Protein AF-A0AAU8FEP0-F1 (afdb_monomer)

Organism: NCBI:txid3088362

Structure (mmCIF, N/CA/C/O backbone):
data_AF-A0AAU8FEP0-F1
#
_entry.id   AF-A0AAU8FEP0-F1
#
loop_
_atom_site.group_PDB
_atom_site.id
_atom_site.type_symbol
_atom_site.label_atom_id
_atom_site.label_alt_id
_atom_site.label_comp_id
_atom_site.label_asym_id
_atom_site.label_entity_id
_atom_site.label_seq_id
_atom_site.pdbx_PDB_ins_code
_atom_site.Cartn_x
_atom_site.Cartn_y
_atom_site.Cartn_z
_atom_site.occupancy
_atom_site.B_iso_or_equiv
_atom_site.auth_seq_id
_atom_site.auth_comp_id
_atom_site.auth_asym_id
_atom_site.auth_atom_id
_atom_site.pdbx_PDB_model_num
ATOM 1 N N . MET A 1 1 ? -21.845 24.511 25.315 1.00 55.81 1 MET A N 1
ATOM 2 C CA . MET A 1 1 ? -21.231 23.892 24.122 1.00 55.81 1 MET A CA 1
ATOM 3 C C . MET A 1 1 ? -22.272 22.978 23.509 1.00 55.81 1 MET A C 1
ATOM 5 O O . MET A 1 1 ? -22.966 22.322 24.275 1.00 55.81 1 MET A O 1
ATOM 9 N N . SER A 1 2 ? -22.481 23.030 22.193 1.00 65.62 2 SER A N 1
ATOM 10 C CA . SER A 1 2 ? -23.459 22.160 21.526 1.00 65.62 2 SER A CA 1
ATOM 11 C C . SER A 1 2 ? -22.877 20.756 21.356 1.00 65.62 2 SER A C 1
ATOM 13 O O . SER A 1 2 ? -21.664 20.604 21.255 1.00 65.62 2 SER A O 1
ATOM 15 N N . GLU A 1 3 ? -23.730 19.741 21.285 1.00 57.91 3 GLU A N 1
ATOM 16 C CA . GLU A 1 3 ? -23.319 18.353 21.025 1.00 57.91 3 GLU A CA 1
ATOM 17 C C . GLU A 1 3 ? -22.468 18.245 19.749 1.00 57.91 3 GLU A C 1
ATOM 19 O O . GLU A 1 3 ? -21.398 17.651 19.772 1.00 57.91 3 GLU A O 1
ATOM 24 N N . ALA A 1 4 ? -22.861 18.945 18.679 1.00 60.19 4 ALA A N 1
ATOM 25 C CA . ALA A 1 4 ? -22.107 19.006 17.425 1.00 60.19 4 ALA A CA 1
ATOM 26 C C . ALA A 1 4 ? -20.676 19.556 17.597 1.00 60.19 4 ALA A C 1
ATOM 28 O O . ALA A 1 4 ? -19.735 18.995 17.051 1.00 60.19 4 ALA A O 1
ATOM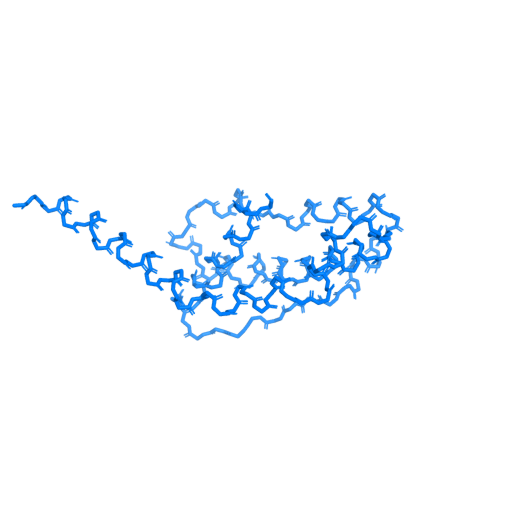 29 N N . THR A 1 5 ? -20.485 20.599 18.419 1.00 64.25 5 THR A N 1
ATOM 30 C CA . THR A 1 5 ? -19.131 21.137 18.678 1.00 64.25 5 THR A CA 1
ATOM 31 C C . THR A 1 5 ? -18.274 20.208 19.542 1.00 64.25 5 THR A C 1
ATOM 33 O O . THR A 1 5 ? -17.048 20.246 19.445 1.00 64.25 5 THR A O 1
ATOM 36 N N . ALA A 1 6 ? -18.888 19.360 20.373 1.00 63.97 6 ALA A N 1
ATOM 37 C CA . ALA A 1 6 ? -18.174 18.338 21.135 1.00 63.97 6 ALA A CA 1
ATOM 38 C C . ALA A 1 6 ? -17.754 17.147 20.250 1.00 63.97 6 ALA A C 1
ATOM 40 O O . ALA A 1 6 ? -16.601 16.731 20.330 1.00 63.97 6 ALA A O 1
ATOM 41 N N . PHE A 1 7 ? -18.636 16.670 19.360 1.00 62.84 7 PHE A N 1
ATOM 42 C CA . PHE A 1 7 ? -18.334 15.600 18.397 1.00 62.84 7 PHE A CA 1
ATOM 43 C C . PHE A 1 7 ? -17.185 15.964 17.445 1.00 62.84 7 PHE A C 1
ATOM 45 O O . PHE A 1 7 ? -16.266 15.163 17.281 1.00 62.84 7 PHE A O 1
ATOM 52 N N . ASP A 1 8 ? -17.180 17.186 16.897 1.00 71.81 8 ASP A N 1
ATOM 53 C CA . ASP A 1 8 ? -16.084 17.665 16.038 1.00 71.81 8 ASP A CA 1
ATOM 54 C C . ASP A 1 8 ? -14.741 17.664 16.792 1.00 71.81 8 ASP A C 1
ATOM 56 O O . ASP A 1 8 ? -13.708 17.249 16.268 1.00 71.81 8 ASP A O 1
ATOM 60 N N . THR A 1 9 ? -14.764 18.039 18.076 1.00 83.38 9 THR A N 1
ATOM 61 C CA . THR A 1 9 ? -13.559 18.064 18.916 1.00 83.38 9 THR A CA 1
ATOM 62 C C . THR A 1 9 ? -13.035 16.652 19.207 1.00 83.38 9 THR A C 1
ATOM 64 O O . THR A 1 9 ? -11.825 16.425 19.187 1.00 83.38 9 THR A O 1
ATOM 67 N N . GLU A 1 10 ? -13.914 15.684 19.477 1.00 87.25 10 GLU A N 1
ATOM 68 C CA . GLU A 1 10 ? -13.519 14.292 19.733 1.00 87.25 10 GLU A CA 1
ATOM 69 C C . GLU A 1 10 ? -12.967 13.606 18.480 1.00 87.25 10 GLU A C 1
ATOM 71 O O . GLU A 1 10 ? -11.943 12.920 18.553 1.00 87.25 10 GLU A O 1
ATOM 76 N N . GLN A 1 11 ? -13.594 13.834 17.325 1.00 87.50 11 GLN A N 1
ATOM 77 C CA . GLN A 1 11 ? -13.132 13.319 16.039 1.00 87.50 11 GLN A CA 1
ATOM 78 C C . GLN A 1 11 ? -11.746 13.873 15.676 1.00 87.50 11 GLN A C 1
ATOM 80 O O . GLN A 1 11 ? -10.847 13.113 15.298 1.00 87.50 11 GLN A O 1
ATOM 85 N N . ASP A 1 12 ? -11.527 15.174 15.863 1.00 90.00 12 ASP A N 1
ATOM 86 C CA . ASP A 1 12 ? -10.226 15.806 15.633 1.00 90.00 12 ASP A CA 1
ATOM 87 C C . ASP A 1 12 ? -9.141 15.251 16.561 1.00 90.00 12 ASP A C 1
ATOM 89 O O . ASP A 1 12 ? -8.013 14.974 16.130 1.00 90.00 12 ASP A O 1
ATOM 93 N N . LEU A 1 13 ? -9.472 15.047 17.840 1.00 94.38 13 LEU A N 1
ATOM 94 C CA . LEU A 1 13 ? -8.568 14.432 18.810 1.00 94.38 13 LEU A CA 1
ATOM 95 C C . LEU A 1 13 ? -8.231 12.988 18.428 1.00 94.38 13 LEU A C 1
ATOM 97 O O . LEU A 1 13 ? -7.066 12.592 18.530 1.00 94.38 13 LEU A O 1
ATOM 101 N N . PHE A 1 14 ? -9.208 12.221 17.944 1.00 93.56 14 PHE A N 1
ATOM 102 C CA . PHE A 1 14 ? -9.001 10.857 17.469 1.00 93.56 14 PHE A CA 1
ATOM 103 C C . PHE A 1 14 ? -8.033 10.811 16.279 1.00 93.56 14 PHE A C 1
ATOM 105 O O . PHE A 1 14 ? -7.018 10.115 16.342 1.00 93.56 14 PHE A O 1
ATOM 112 N N . PHE A 1 15 ? -8.262 11.612 15.233 1.00 91.12 15 PHE A N 1
ATOM 113 C CA . PHE A 1 15 ? -7.360 11.655 14.076 1.00 91.12 15 PHE A CA 1
ATOM 114 C C . PHE A 1 15 ? -5.981 12.225 14.405 1.00 91.12 15 PHE A C 1
ATOM 116 O O . PHE A 1 15 ? -4.977 11.822 13.811 1.00 91.12 15 PHE A O 1
ATOM 123 N N . LYS A 1 16 ? -5.895 13.175 15.341 1.00 92.00 16 LYS A N 1
ATOM 124 C CA . LYS A 1 16 ? -4.607 13.662 15.844 1.00 92.00 16 LYS A CA 1
ATOM 125 C C . LYS A 1 16 ? -3.838 12.541 16.537 1.00 92.00 16 LYS A C 1
ATOM 127 O O . LYS A 1 16 ? -2.641 12.401 16.296 1.00 92.00 16 LYS A O 1
ATOM 132 N N . ARG A 1 17 ? -4.522 11.734 17.351 1.00 95.00 17 ARG A N 1
ATOM 133 C CA . ARG A 1 17 ? -3.913 10.586 18.019 1.00 95.00 17 ARG A CA 1
ATOM 134 C C . ARG A 1 17 ? -3.466 9.530 17.016 1.00 95.00 17 ARG A C 1
ATOM 136 O O . ARG A 1 17 ? -2.318 9.126 17.095 1.00 95.00 17 ARG A O 1
ATOM 143 N N . LEU A 1 18 ? -4.297 9.156 16.039 1.00 93.38 18 LEU A N 1
ATOM 144 C CA . LEU A 1 18 ? -3.892 8.213 14.987 1.00 93.38 18 LEU A CA 1
ATOM 145 C C . LEU A 1 18 ? -2.598 8.654 14.293 1.00 93.38 18 LEU A C 1
ATOM 147 O O . LEU A 1 18 ? -1.640 7.890 14.268 1.00 93.38 18 LEU A O 1
ATOM 151 N N . ARG A 1 19 ? -2.528 9.911 13.831 1.00 91.38 19 ARG A N 1
ATOM 152 C CA . ARG A 1 19 ? -1.314 10.465 13.204 1.00 91.38 19 ARG A CA 1
ATOM 153 C C . ARG A 1 19 ? -0.096 10.413 14.121 1.00 91.38 19 ARG A C 1
ATOM 155 O O . ARG A 1 19 ? 1.005 10.136 13.660 1.00 91.38 19 ARG A O 1
ATOM 162 N N . GLN A 1 20 ? -0.279 10.717 15.404 1.00 93.75 20 GLN A N 1
ATOM 163 C CA . GLN A 1 20 ? 0.808 10.699 16.378 1.00 93.75 20 GLN A CA 1
ATOM 164 C C . GLN A 1 20 ? 1.326 9.275 16.619 1.00 93.75 20 GLN A C 1
ATOM 166 O O . GLN A 1 20 ? 2.535 9.068 16.642 1.00 93.75 20 GLN A O 1
ATOM 171 N N . GLU A 1 21 ? 0.426 8.306 16.772 1.00 94.88 21 GLU A N 1
ATOM 172 C CA . GLU A 1 21 ? 0.771 6.907 17.052 1.00 94.88 21 GLU A CA 1
ATOM 173 C C . GLU A 1 21 ? 1.375 6.205 15.818 1.00 94.88 21 GLU A C 1
ATOM 175 O O . GLU A 1 21 ? 2.175 5.284 15.965 1.00 94.88 21 GLU A O 1
ATOM 180 N N . THR A 1 22 ? 1.062 6.651 14.592 1.00 92.81 22 THR A N 1
ATOM 181 C CA . THR A 1 22 ? 1.657 6.104 13.356 1.00 92.81 22 THR A CA 1
ATOM 182 C C . THR A 1 22 ? 2.900 6.856 12.866 1.00 92.81 22 THR A C 1
ATOM 184 O O . THR A 1 22 ? 3.559 6.389 11.934 1.00 92.81 22 THR A O 1
ATOM 187 N N . ALA A 1 23 ? 3.267 7.987 13.482 1.00 91.56 23 ALA A N 1
ATOM 188 C CA . ALA A 1 23 ? 4.327 8.878 12.997 1.00 91.56 23 ALA A CA 1
ATOM 189 C C . ALA A 1 23 ? 5.696 8.190 12.847 1.00 91.56 23 ALA A C 1
ATOM 191 O O . ALA A 1 23 ? 6.374 8.370 11.834 1.00 91.56 23 ALA A O 1
ATOM 192 N N . GLU A 1 24 ? 6.099 7.370 13.823 1.00 9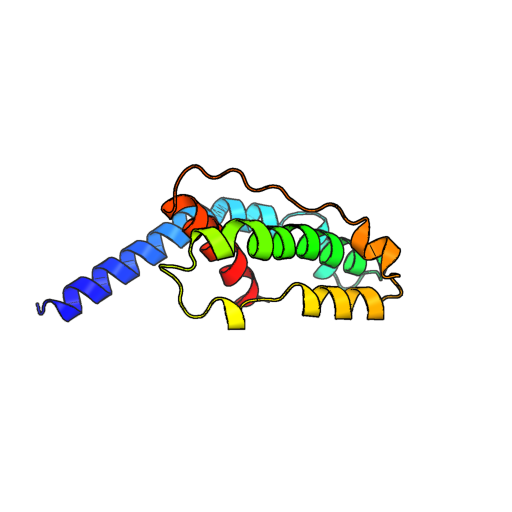3.50 24 GLU A N 1
ATOM 193 C CA . GLU A 1 24 ? 7.379 6.651 13.763 1.00 93.50 24 GLU A CA 1
ATOM 194 C C . GLU A 1 24 ? 7.406 5.654 12.591 1.00 93.50 24 GLU A C 1
ATOM 196 O O . GLU A 1 24 ? 8.405 5.539 11.877 1.00 93.50 24 GLU A O 1
ATOM 201 N N . SER A 1 25 ? 6.293 4.957 12.355 1.00 91.31 25 SER A N 1
ATOM 202 C CA . SER A 1 25 ? 6.152 4.009 11.248 1.00 91.31 25 SER A CA 1
ATOM 203 C C . SER A 1 25 ? 6.184 4.714 9.891 1.00 91.31 25 SER A C 1
ATOM 205 O O . SER A 1 25 ? 6.868 4.235 8.985 1.00 91.31 25 SER A O 1
ATOM 207 N N . HIS A 1 26 ? 5.539 5.879 9.759 1.00 89.06 26 HIS A N 1
ATOM 208 C CA . HIS A 1 26 ? 5.644 6.711 8.553 1.00 89.06 26 HIS A CA 1
ATOM 209 C C . HIS A 1 26 ? 7.086 7.151 8.295 1.00 89.06 26 HIS A C 1
ATOM 211 O O . HIS A 1 26 ? 7.601 6.952 7.197 1.00 89.06 26 HIS A O 1
ATOM 217 N N . GLN A 1 27 ? 7.786 7.639 9.321 1.00 89.31 27 GLN A N 1
ATOM 218 C CA . GLN A 1 27 ? 9.181 8.048 9.178 1.00 89.31 27 GLN A CA 1
ATOM 219 C C . GLN A 1 27 ? 10.084 6.877 8.754 1.00 89.31 27 GLN A C 1
ATOM 221 O O . GLN A 1 27 ? 11.000 7.057 7.948 1.00 89.31 27 GLN A O 1
ATOM 226 N N . LYS A 1 28 ? 9.845 5.663 9.266 1.00 91.75 28 LYS A N 1
ATOM 227 C CA . LYS A 1 28 ? 10.569 4.456 8.831 1.00 91.75 28 LYS A CA 1
ATOM 228 C C . LYS A 1 28 ? 10.269 4.104 7.374 1.00 91.75 28 LYS A C 1
ATOM 230 O O . LYS A 1 28 ? 11.196 3.752 6.645 1.00 91.75 28 LYS A O 1
ATOM 235 N N . LEU A 1 29 ? 9.009 4.214 6.951 1.00 89.44 29 LEU A N 1
ATOM 236 C CA . LEU A 1 29 ? 8.585 3.957 5.575 1.00 89.44 29 LEU A CA 1
ATOM 237 C C . LEU A 1 29 ? 9.244 4.932 4.591 1.00 89.44 29 LEU A C 1
ATOM 239 O O . LEU A 1 29 ? 9.829 4.491 3.601 1.00 89.44 29 LEU A O 1
ATOM 243 N N . GLU A 1 30 ? 9.223 6.230 4.890 1.00 86.94 30 GLU A N 1
ATOM 244 C CA . GLU A 1 30 ? 9.889 7.273 4.095 1.00 86.94 30 GLU A CA 1
ATOM 245 C C . GLU A 1 30 ? 11.401 7.051 4.021 1.00 86.94 30 GLU A C 1
ATOM 247 O O . GLU A 1 30 ? 12.037 7.291 2.994 1.00 86.94 30 GLU A O 1
ATOM 252 N N . ASN A 1 31 ? 11.994 6.548 5.107 1.00 90.00 31 ASN A N 1
ATOM 253 C CA . ASN A 1 31 ? 13.425 6.308 5.159 1.00 90.00 31 ASN A CA 1
ATOM 254 C C . ASN A 1 31 ? 13.880 5.003 4.498 1.00 90.00 31 ASN A C 1
ATOM 256 O O . ASN A 1 31 ? 15.094 4.772 4.404 1.00 90.00 31 ASN A O 1
ATOM 260 N N . ASN A 1 32 ? 12.947 4.155 4.061 1.00 92.19 32 ASN A N 1
ATOM 261 C CA . ASN A 1 32 ? 13.288 2.880 3.453 1.00 92.19 32 ASN A CA 1
ATOM 262 C C . ASN A 1 32 ? 13.997 3.086 2.098 1.00 92.19 32 ASN A C 1
ATOM 264 O O . ASN A 1 32 ? 13.909 4.139 1.462 1.00 92.19 32 ASN A O 1
ATOM 268 N N . ARG A 1 33 ? 14.715 2.053 1.646 1.00 92.56 33 ARG A N 1
ATOM 269 C CA . ARG A 1 33 ? 15.513 2.110 0.414 1.00 92.56 33 ARG A CA 1
ATOM 270 C C . ARG A 1 33 ? 14.679 2.427 -0.833 1.00 92.56 33 ARG A C 1
ATOM 272 O O . ARG A 1 33 ? 15.140 3.209 -1.655 1.00 92.56 33 ARG A O 1
ATOM 279 N N . LEU A 1 34 ? 13.503 1.816 -0.981 1.00 91.94 34 LEU A N 1
ATOM 280 C CA . LEU A 1 34 ? 12.629 1.996 -2.146 1.00 91.94 34 LEU A CA 1
ATOM 281 C C . LEU A 1 34 ? 12.055 3.419 -2.189 1.00 91.94 34 LEU A C 1
ATOM 283 O O . LEU A 1 34 ? 12.177 4.084 -3.211 1.00 91.94 34 LEU A O 1
ATOM 287 N N . SER A 1 35 ? 11.523 3.908 -1.065 1.00 90.50 35 SER A N 1
ATOM 288 C CA . SER A 1 35 ? 10.991 5.266 -0.912 1.00 90.50 35 SER A CA 1
ATOM 289 C C . SER A 1 35 ? 12.060 6.319 -1.186 1.00 90.50 35 SER A C 1
ATOM 291 O O . SER A 1 35 ? 11.824 7.267 -1.926 1.00 90.50 35 SER A O 1
ATOM 293 N N . LYS A 1 36 ? 13.279 6.139 -0.660 1.00 92.19 36 LYS A N 1
ATOM 294 C CA . LYS A 1 36 ? 14.382 7.055 -0.971 1.00 92.19 36 LYS A CA 1
ATOM 295 C C . LYS A 1 36 ? 14.753 7.026 -2.446 1.00 92.19 36 LYS A C 1
ATOM 297 O O . LYS A 1 36 ? 14.975 8.090 -3.010 1.00 92.19 36 LYS A O 1
ATOM 302 N N . ALA A 1 37 ? 14.826 5.843 -3.060 1.00 92.06 37 ALA A N 1
ATOM 303 C CA . ALA A 1 37 ? 15.282 5.700 -4.440 1.00 92.06 37 ALA A CA 1
ATOM 304 C C . ALA A 1 37 ? 14.418 6.513 -5.416 1.00 92.06 37 ALA A C 1
ATOM 306 O O . ALA A 1 37 ? 14.968 7.252 -6.234 1.00 92.06 37 ALA A O 1
ATOM 307 N N . ILE A 1 38 ? 13.089 6.462 -5.259 1.00 91.88 38 ILE A N 1
ATOM 308 C CA . ILE A 1 38 ? 12.151 7.196 -6.124 1.00 91.88 38 ILE A CA 1
ATOM 309 C C . ILE A 1 38 ? 12.165 8.719 -5.921 1.00 91.88 38 ILE A C 1
ATOM 311 O O . ILE A 1 38 ? 11.736 9.451 -6.805 1.00 91.88 38 ILE A O 1
ATOM 315 N N . LEU A 1 39 ? 12.684 9.207 -4.790 1.00 90.12 39 LEU A N 1
ATOM 316 C CA . LEU A 1 39 ? 12.784 10.638 -4.482 1.00 90.12 39 LEU A CA 1
ATOM 317 C C . LEU A 1 39 ? 14.128 11.251 -4.904 1.00 90.12 39 LEU A C 1
ATOM 319 O O . LEU A 1 39 ? 14.342 12.455 -4.744 1.00 90.12 39 LEU A O 1
ATOM 323 N N . THR A 1 40 ? 15.059 10.444 -5.419 1.00 90.06 40 THR A N 1
ATOM 324 C CA . THR A 1 40 ? 16.363 10.943 -5.871 1.00 90.06 40 THR A CA 1
ATOM 325 C C . THR A 1 40 ? 16.356 11.321 -7.355 1.00 90.06 40 THR A C 1
ATOM 327 O O . THR A 1 40 ? 15.752 10.615 -8.162 1.00 90.06 40 THR A O 1
ATOM 330 N N . PRO A 1 41 ? 17.115 12.353 -7.776 1.00 90.38 41 PRO A N 1
ATOM 331 C CA . PRO A 1 41 ? 17.274 12.684 -9.198 1.00 90.38 41 PRO A CA 1
ATOM 332 C C . PRO A 1 41 ? 17.928 11.578 -10.040 1.00 90.38 41 PRO A C 1
ATOM 334 O O . PRO A 1 41 ? 17.898 11.638 -11.264 1.00 90.38 41 PRO A O 1
ATOM 337 N N . SER A 1 42 ? 18.557 10.594 -9.393 1.00 92.31 42 SER A N 1
ATOM 338 C CA . SER A 1 42 ? 19.212 9.447 -10.024 1.00 92.31 42 SER A CA 1
ATOM 339 C C . SER A 1 42 ? 18.324 8.200 -10.082 1.00 92.31 42 SER A C 1
ATOM 341 O O . SER A 1 42 ? 18.853 7.106 -10.269 1.00 92.31 42 SER A O 1
ATOM 343 N N . VAL A 1 43 ? 17.010 8.342 -9.877 1.00 95.38 43 VAL A N 1
ATOM 344 C CA . VAL A 1 43 ? 16.055 7.232 -9.967 1.00 95.38 43 VAL A CA 1
ATOM 345 C C . VAL A 1 43 ? 16.196 6.503 -11.307 1.00 95.38 43 VAL A C 1
ATOM 347 O O . VAL A 1 43 ? 16.219 7.118 -12.375 1.00 95.38 43 VAL A O 1
ATOM 350 N N . SER A 1 44 ? 16.313 5.179 -11.249 1.00 95.69 44 SER A N 1
ATOM 351 C CA . SER A 1 44 ? 16.368 4.325 -12.434 1.00 95.69 44 SER A CA 1
ATOM 352 C C . SER A 1 44 ? 15.026 3.634 -12.694 1.00 95.69 44 SER A C 1
ATOM 354 O O . SER A 1 44 ? 14.181 3.527 -11.804 1.00 95.69 44 SER A O 1
ATOM 356 N N . LEU A 1 45 ? 14.830 3.117 -13.913 1.00 95.75 45 LEU A N 1
ATOM 357 C CA . LEU A 1 45 ? 13.639 2.324 -14.239 1.00 95.75 45 LEU A CA 1
ATOM 358 C C . LEU A 1 45 ? 13.471 1.106 -13.298 1.00 95.75 45 LEU A C 1
ATOM 360 O O . LEU A 1 45 ? 12.365 0.925 -12.792 1.00 95.75 45 LEU A O 1
ATOM 364 N N . PRO A 1 46 ? 14.529 0.329 -12.971 1.00 95.69 46 PRO A N 1
ATOM 365 C CA . PRO A 1 46 ? 14.433 -0.727 -11.961 1.00 95.69 46 PRO A CA 1
ATOM 366 C C . PRO A 1 46 ? 14.043 -0.243 -10.558 1.00 95.69 46 PRO A C 1
ATOM 368 O O . PRO A 1 46 ? 13.342 -0.962 -9.848 1.00 95.69 46 PRO A O 1
ATOM 371 N N . ASP A 1 47 ? 14.473 0.954 -10.140 1.00 95.88 47 ASP A N 1
ATOM 372 C CA . ASP A 1 47 ? 14.074 1.510 -8.838 1.00 95.88 47 ASP A CA 1
ATOM 373 C C . ASP A 1 47 ? 12.574 1.812 -8.809 1.00 95.88 47 ASP A C 1
ATOM 375 O O . ASP A 1 47 ? 11.886 1.453 -7.852 1.00 95.88 47 ASP A O 1
ATOM 379 N N . TYR A 1 48 ? 12.060 2.419 -9.882 1.00 95.50 48 TYR A N 1
ATOM 380 C CA . TYR A 1 48 ? 10.638 2.719 -10.028 1.00 95.50 48 TYR A CA 1
ATOM 381 C C . TYR A 1 48 ? 9.789 1.444 -10.101 1.00 95.50 48 TYR A C 1
ATOM 383 O O . TYR A 1 48 ? 8.817 1.308 -9.360 1.00 95.50 48 TYR A O 1
ATOM 391 N N . GLN A 1 49 ? 10.206 0.462 -10.907 1.00 96.31 49 GLN A N 1
ATOM 392 C CA . GLN A 1 49 ? 9.561 -0.853 -10.980 1.00 96.31 49 GLN A CA 1
ATOM 393 C C . GLN A 1 49 ? 9.544 -1.561 -9.623 1.00 96.31 49 GLN A C 1
ATOM 395 O O . GLN A 1 49 ? 8.520 -2.108 -9.223 1.00 96.31 49 GLN A O 1
ATOM 400 N N . GLY A 1 50 ? 10.660 -1.530 -8.888 1.00 96.25 50 GLY A N 1
ATOM 401 C CA . GLY A 1 50 ? 10.749 -2.122 -7.555 1.00 96.25 50 GLY A CA 1
ATOM 402 C C . GLY A 1 50 ? 9.827 -1.447 -6.539 1.00 96.25 50 GLY A C 1
ATOM 403 O O . GLY A 1 50 ? 9.235 -2.128 -5.703 1.00 96.25 50 GLY A O 1
ATOM 404 N N . TYR A 1 51 ? 9.678 -0.123 -6.622 1.00 95.88 51 TYR A N 1
ATOM 405 C CA . TYR A 1 51 ? 8.733 0.619 -5.793 1.00 95.88 51 TYR A CA 1
ATOM 406 C C . TYR A 1 51 ? 7.278 0.266 -6.129 1.00 95.88 51 TYR A C 1
ATOM 408 O O . TYR A 1 51 ? 6.530 -0.108 -5.227 1.00 95.88 51 TYR A O 1
ATOM 416 N N . LEU A 1 52 ? 6.895 0.308 -7.411 1.00 96.56 52 LEU A N 1
ATOM 417 C CA . LEU A 1 52 ? 5.542 -0.045 -7.854 1.00 96.56 52 LEU A CA 1
ATOM 418 C C . LEU A 1 52 ? 5.182 -1.490 -7.508 1.00 96.56 52 LEU A C 1
ATOM 420 O O . LEU A 1 52 ? 4.079 -1.740 -7.043 1.00 96.56 52 LEU A O 1
ATOM 424 N N . ALA A 1 53 ? 6.112 -2.433 -7.667 1.00 97.06 53 ALA A N 1
ATOM 425 C CA . ALA A 1 53 ? 5.893 -3.831 -7.308 1.00 97.06 53 ALA A CA 1
ATOM 426 C C . ALA A 1 53 ? 5.614 -4.015 -5.807 1.00 97.06 53 ALA A C 1
ATOM 428 O O . ALA A 1 53 ? 4.728 -4.779 -5.424 1.00 97.06 53 ALA A O 1
ATOM 429 N N . ALA A 1 54 ? 6.348 -3.299 -4.948 1.00 95.88 54 ALA A N 1
ATOM 430 C CA . ALA A 1 54 ? 6.111 -3.327 -3.507 1.00 95.88 54 ALA A CA 1
ATOM 431 C C . ALA A 1 54 ? 4.771 -2.674 -3.136 1.00 95.88 54 ALA A C 1
ATOM 433 O O . ALA A 1 54 ? 4.054 -3.202 -2.287 1.00 95.88 54 ALA A O 1
ATOM 434 N N . LEU A 1 55 ? 4.428 -1.555 -3.785 1.00 95.00 55 LEU A N 1
ATOM 435 C CA . LEU A 1 55 ? 3.156 -0.866 -3.585 1.00 95.00 55 LEU A CA 1
ATOM 436 C C . LEU A 1 55 ? 1.978 -1.738 -4.038 1.00 95.00 55 LEU A C 1
ATOM 438 O O . LEU A 1 55 ? 1.031 -1.920 -3.281 1.00 95.00 55 LEU A O 1
ATOM 442 N N . PHE A 1 56 ? 2.081 -2.357 -5.215 1.00 97.44 56 PHE A N 1
ATOM 443 C CA . PHE A 1 56 ? 1.099 -3.303 -5.737 1.00 97.44 56 PHE A CA 1
ATOM 444 C C . PHE A 1 56 ? 0.796 -4.404 -4.721 1.00 97.44 56 PHE A C 1
ATOM 446 O O . PHE A 1 56 ? -0.361 -4.588 -4.351 1.00 97.44 56 PHE A O 1
ATOM 453 N N . GLY A 1 57 ? 1.834 -5.078 -4.213 1.00 97.31 57 GLY A N 1
ATOM 454 C CA . GLY A 1 57 ? 1.685 -6.213 -3.305 1.00 97.31 57 GLY A CA 1
ATOM 455 C C . GLY A 1 57 ? 0.938 -5.897 -2.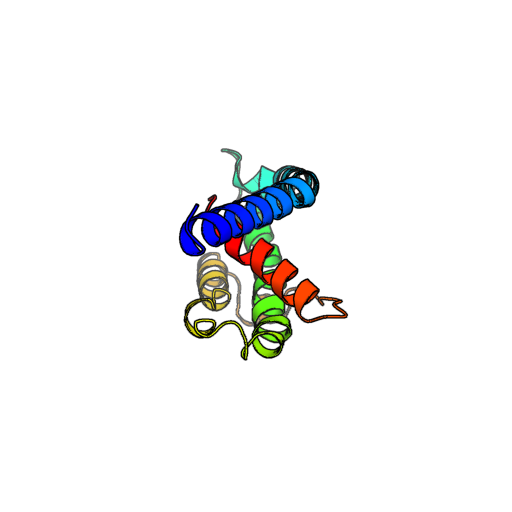006 1.00 97.31 57 GLY A C 1
ATOM 456 O O . GLY A 1 57 ? 0.257 -6.774 -1.475 1.00 97.31 57 GLY A O 1
ATOM 457 N N . VAL A 1 58 ? 1.031 -4.666 -1.489 1.00 96.25 58 VAL A N 1
ATOM 458 C CA . VAL A 1 58 ? 0.261 -4.234 -0.305 1.00 96.25 58 VAL A CA 1
ATOM 459 C C . VAL A 1 58 ? -1.120 -3.689 -0.665 1.00 96.25 58 VAL A C 1
ATOM 461 O O . VAL A 1 58 ? -2.064 -3.894 0.097 1.00 96.25 58 VAL A O 1
ATOM 464 N N . THR A 1 59 ? -1.261 -3.031 -1.817 1.00 96.62 59 THR A N 1
ATOM 465 C CA . THR A 1 59 ? -2.532 -2.466 -2.282 1.00 96.62 59 THR A CA 1
ATOM 466 C C . THR A 1 59 ? -3.526 -3.565 -2.640 1.00 96.62 59 THR A C 1
ATOM 468 O O . THR A 1 59 ? -4.617 -3.579 -2.075 1.00 96.62 59 THR A O 1
ATOM 471 N N . ILE A 1 60 ? -3.134 -4.535 -3.475 1.00 97.62 60 ILE A N 1
ATOM 472 C CA . ILE A 1 60 ? -4.021 -5.651 -3.841 1.00 97.62 60 ILE A CA 1
ATOM 473 C C . ILE A 1 60 ? -4.385 -6.498 -2.616 1.00 97.62 60 ILE A C 1
ATOM 475 O O . ILE A 1 60 ? -5.534 -6.881 -2.431 1.00 97.62 60 ILE A O 1
ATOM 479 N N . ALA A 1 61 ? -3.436 -6.698 -1.694 1.00 97.62 61 ALA A N 1
ATOM 480 C CA . ALA A 1 61 ? -3.703 -7.384 -0.435 1.00 97.62 61 ALA A CA 1
ATOM 481 C C . ALA A 1 61 ? -4.775 -6.675 0.406 1.00 97.62 61 ALA A C 1
ATOM 483 O O . ALA A 1 61 ? -5.583 -7.338 1.053 1.00 97.62 61 ALA A O 1
ATOM 484 N N . CYS A 1 62 ? -4.782 -5.342 0.424 1.00 97.00 62 CYS A N 1
ATOM 485 C CA . CYS A 1 62 ? -5.781 -4.569 1.156 1.00 97.00 62 CYS A CA 1
ATOM 486 C C . CYS A 1 62 ? -7.157 -4.678 0.496 1.00 97.00 62 CYS A C 1
ATOM 488 O O . CYS A 1 62 ? -8.151 -4.952 1.169 1.00 97.00 62 CYS A O 1
ATOM 490 N N . GLU A 1 63 ? -7.197 -4.527 -0.823 1.00 97.12 63 GLU A N 1
ATOM 491 C CA . GLU A 1 63 ? -8.416 -4.657 -1.618 1.00 97.12 63 GLU A CA 1
ATOM 492 C C . GLU A 1 63 ? -9.054 -6.046 -1.471 1.00 97.12 63 GLU A C 1
ATOM 494 O O . GLU A 1 63 ? -10.266 -6.150 -1.295 1.00 97.12 63 GLU A O 1
ATOM 499 N N . ASP A 1 64 ? -8.247 -7.109 -1.441 1.00 97.12 64 ASP A N 1
ATOM 500 C CA . ASP A 1 64 ? -8.739 -8.485 -1.334 1.00 97.12 64 ASP A CA 1
ATOM 501 C C . ASP A 1 64 ? -9.082 -8.906 0.103 1.00 97.12 64 ASP A C 1
ATOM 503 O O . ASP A 1 64 ? -10.020 -9.674 0.324 1.00 97.12 64 ASP A O 1
ATOM 507 N N . GLN A 1 65 ? -8.308 -8.457 1.101 1.00 97.31 65 GLN A N 1
ATOM 508 C CA . GLN A 1 65 ? -8.398 -8.980 2.476 1.00 97.31 65 GLN A CA 1
ATOM 509 C C . GLN A 1 65 ? -9.107 -8.032 3.445 1.00 97.31 65 GLN A C 1
ATOM 511 O O . GLN A 1 65 ? -9.728 -8.495 4.406 1.00 97.31 65 GLN A O 1
ATOM 516 N N . ILE A 1 66 ? -8.984 -6.719 3.237 1.00 97.56 66 ILE A N 1
ATOM 517 C CA . ILE A 1 66 ? -9.439 -5.692 4.182 1.00 97.56 66 ILE A CA 1
ATOM 518 C C . ILE A 1 66 ? -10.765 -5.096 3.739 1.00 97.56 66 ILE A C 1
ATOM 520 O O . ILE A 1 66 ? -11.673 -4.996 4.563 1.00 97.56 66 ILE A O 1
ATOM 524 N N . PHE A 1 67 ? -10.923 -4.754 2.457 1.00 96.88 67 PHE A N 1
ATOM 525 C CA . PHE A 1 67 ? -12.160 -4.135 1.967 1.00 96.88 67 PHE A CA 1
ATOM 526 C C . PHE A 1 67 ? -13.397 -5.000 2.270 1.00 96.88 67 PHE A C 1
ATOM 528 O O . PHE A 1 67 ? -14.355 -4.462 2.832 1.00 96.88 67 PHE A O 1
ATOM 535 N N . PRO A 1 68 ? -13.393 -6.334 2.048 1.00 95.81 68 PRO A N 1
ATOM 536 C CA . PRO A 1 68 ? -14.536 -7.172 2.416 1.00 95.81 68 PRO A CA 1
ATOM 537 C C . PRO A 1 68 ? -14.831 -7.183 3.923 1.00 95.81 68 PRO A C 1
ATOM 539 O O . PRO A 1 68 ? -15.983 -7.319 4.326 1.00 95.81 68 PRO A O 1
ATOM 542 N N . ALA A 1 69 ? -13.810 -7.027 4.770 1.00 96.38 69 ALA A N 1
ATOM 543 C CA . ALA A 1 69 ? -13.961 -7.058 6.225 1.00 96.38 69 ALA A CA 1
ATOM 544 C C . ALA A 1 69 ? -14.581 -5.774 6.802 1.00 96.38 69 ALA A C 1
ATOM 546 O O . ALA A 1 69 ? -15.111 -5.795 7.915 1.00 96.38 69 ALA A O 1
ATOM 547 N N . ILE A 1 70 ? -14.522 -4.665 6.058 1.00 96.94 70 ILE A N 1
ATOM 548 C CA . ILE A 1 70 ? -15.033 -3.351 6.479 1.00 96.94 70 ILE A CA 1
ATOM 549 C C . ILE A 1 70 ? -16.174 -2.834 5.592 1.00 96.94 70 ILE A C 1
ATOM 551 O O . ILE A 1 70 ? -16.642 -1.714 5.796 1.00 96.94 70 ILE A O 1
ATOM 555 N N . SER A 1 71 ? -16.662 -3.635 4.641 1.00 96.12 71 SER A N 1
ATOM 556 C CA . SER A 1 71 ? -17.660 -3.219 3.643 1.00 96.12 71 SER A CA 1
ATOM 557 C C . SER A 1 71 ? -19.028 -2.858 4.218 1.00 96.12 71 SER A C 1
ATOM 559 O O . SER A 1 71 ? -19.833 -2.221 3.549 1.00 96.12 71 SER A O 1
ATOM 561 N N . THR A 1 72 ? -19.314 -3.261 5.456 1.00 95.19 72 THR A N 1
ATOM 562 C CA . THR A 1 72 ? -20.537 -2.878 6.177 1.00 95.19 72 THR A CA 1
ATOM 563 C C . THR A 1 72 ? -20.414 -1.529 6.889 1.00 95.19 72 THR A C 1
ATOM 565 O O . THR A 1 72 ? -21.406 -1.027 7.415 1.00 95.19 72 THR A O 1
ATOM 568 N N . ILE A 1 73 ? -19.208 -0.956 6.933 1.00 95.38 73 ILE A N 1
ATOM 569 C CA . ILE A 1 73 ? -18.877 0.286 7.644 1.00 95.38 73 ILE A CA 1
ATOM 570 C C . ILE A 1 73 ? -18.483 1.379 6.652 1.00 95.38 73 ILE A C 1
ATOM 572 O O . ILE A 1 73 ? -18.896 2.527 6.802 1.00 95.38 73 ILE A O 1
ATOM 576 N N . VAL A 1 74 ? -17.685 1.026 5.643 1.00 94.25 74 VAL A N 1
ATOM 577 C CA . VAL A 1 74 ? -17.200 1.941 4.608 1.00 94.25 74 VAL A CA 1
ATOM 578 C C . VAL A 1 74 ? -17.969 1.665 3.320 1.00 94.25 74 VAL A C 1
ATOM 580 O O . VAL A 1 74 ? -17.817 0.609 2.712 1.00 94.25 74 VAL A O 1
ATOM 583 N N . ASN A 1 75 ? -18.818 2.610 2.917 1.00 91.81 75 ASN A N 1
ATOM 584 C CA . ASN A 1 75 ? -19.761 2.412 1.810 1.00 91.81 75 ASN A CA 1
ATOM 585 C C . ASN A 1 75 ? -19.179 2.756 0.428 1.00 91.81 75 ASN A C 1
ATOM 587 O O . ASN A 1 75 ? -19.769 2.388 -0.582 1.00 91.81 75 ASN A O 1
ATOM 591 N N . ASP A 1 76 ? -18.051 3.464 0.373 1.00 93.25 76 ASP A N 1
ATOM 592 C CA . ASP A 1 76 ? -17.430 3.984 -0.853 1.00 93.25 76 ASP A CA 1
ATOM 593 C C . ASP A 1 76 ? -16.182 3.188 -1.278 1.00 93.25 76 ASP A C 1
ATOM 595 O O . ASP A 1 76 ? -15.331 3.690 -2.005 1.00 93.25 76 ASP A O 1
ATOM 599 N N . LEU A 1 77 ? -16.053 1.930 -0.836 1.00 93.19 77 LEU A N 1
ATOM 600 C CA . LEU A 1 77 ? -14.892 1.085 -1.152 1.00 93.19 77 LEU A CA 1
ATOM 601 C C . LEU A 1 77 ? -14.707 0.846 -2.655 1.00 93.19 77 LEU A C 1
ATOM 603 O O . LEU A 1 77 ? -13.572 0.703 -3.099 1.00 93.19 77 LEU A O 1
ATOM 607 N N . SER A 1 78 ? -15.791 0.834 -3.440 1.00 90.31 78 SER A N 1
ATOM 608 C CA . SER A 1 78 ? -15.724 0.675 -4.901 1.00 90.31 78 SER A CA 1
ATOM 609 C C . SER A 1 78 ? -14.865 1.741 -5.574 1.00 90.31 78 SER A C 1
ATOM 611 O O . SER A 1 78 ? -14.213 1.456 -6.573 1.00 90.31 78 SER A O 1
ATOM 613 N N . ASP A 1 79 ? -14.824 2.944 -5.003 1.00 91.50 79 ASP A N 1
ATOM 614 C CA . ASP A 1 79 ? -14.122 4.095 -5.572 1.00 91.50 79 ASP A CA 1
ATOM 615 C C . ASP A 1 79 ? -12.659 4.164 -5.098 1.00 91.50 79 ASP A C 1
ATOM 617 O O . ASP A 1 79 ? -11.921 5.084 -5.450 1.00 91.50 79 ASP A O 1
ATOM 621 N N . ARG A 1 80 ? -12.233 3.195 -4.274 1.00 92.44 80 ARG A N 1
ATOM 622 C CA . ARG A 1 80 ? -10.926 3.170 -3.602 1.00 92.44 80 ARG A CA 1
ATOM 623 C C . ARG A 1 80 ? -9.982 2.084 -4.120 1.00 92.44 80 ARG A C 1
ATOM 625 O O . ARG A 1 80 ? -8.847 2.024 -3.654 1.00 92.44 80 ARG A O 1
ATOM 632 N N . TYR A 1 81 ? -10.416 1.270 -5.083 1.00 94.69 81 TYR A N 1
ATOM 633 C CA . TYR A 1 81 ? -9.553 0.308 -5.773 1.00 94.69 81 TYR A CA 1
ATOM 634 C C .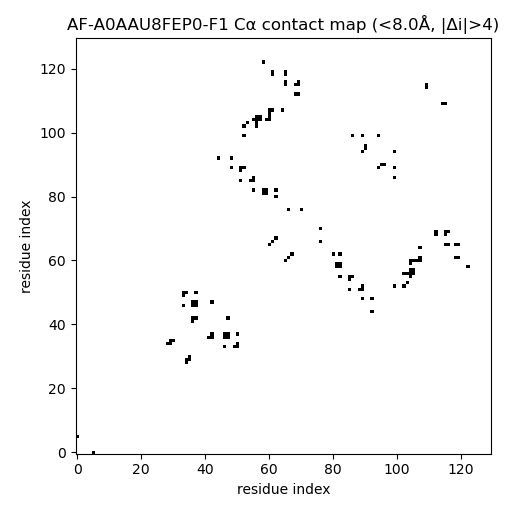 TYR A 1 81 ? -8.507 1.049 -6.618 1.00 94.69 81 TYR A C 1
ATOM 636 O O . TYR A 1 81 ? -8.835 1.909 -7.436 1.00 94.69 81 TYR A O 1
ATOM 644 N N . LYS A 1 82 ? -7.234 0.728 -6.397 1.00 94.19 82 LYS A N 1
ATOM 645 C CA . LYS A 1 82 ? -6.056 1.378 -6.987 1.00 94.19 82 LYS A CA 1
ATOM 646 C C . LYS A 1 82 ? -5.094 0.372 -7.617 1.00 94.19 82 LYS A C 1
ATOM 648 O O . LYS A 1 82 ? -4.246 0.791 -8.401 1.00 94.19 82 LYS A O 1
ATOM 653 N N . SER A 1 83 ? -5.208 -0.922 -7.310 1.00 96.25 83 SER A N 1
ATOM 654 C CA . SER A 1 83 ? -4.331 -1.968 -7.857 1.00 96.25 83 SER A CA 1
ATOM 655 C C . SER A 1 83 ? -4.258 -1.939 -9.385 1.00 96.25 83 SER A C 1
ATOM 657 O O . SER A 1 83 ? -3.158 -1.939 -9.927 1.00 96.25 83 SER A O 1
ATOM 659 N N . GLU A 1 84 ? -5.392 -1.791 -10.073 1.00 96.38 84 GLU A N 1
ATOM 660 C CA . GLU A 1 84 ? -5.472 -1.690 -11.540 1.00 96.38 84 GLU A CA 1
ATOM 661 C C . GLU A 1 84 ? -4.668 -0.511 -12.114 1.00 96.38 84 GLU A C 1
ATOM 663 O O . GLU A 1 84 ? -4.067 -0.619 -13.184 1.00 96.38 84 GLU A O 1
ATOM 668 N N . LEU A 1 85 ? -4.592 0.612 -11.390 1.00 96.62 85 LEU A N 1
ATOM 669 C CA . LEU A 1 85 ? -3.767 1.754 -11.799 1.00 96.62 85 LEU A CA 1
ATOM 670 C C . LEU A 1 85 ? -2.277 1.401 -11.715 1.00 96.62 85 LEU A C 1
ATOM 672 O O . LEU A 1 85 ? -1.517 1.689 -12.637 1.00 96.62 85 LEU A O 1
ATOM 676 N N . ILE A 1 86 ? -1.874 0.709 -10.646 1.00 97.00 86 ILE A N 1
ATOM 677 C CA . ILE A 1 86 ? -0.490 0.260 -10.449 1.00 97.00 86 ILE A CA 1
ATOM 678 C C . ILE A 1 86 ? -0.109 -0.808 -11.488 1.00 97.00 86 ILE A C 1
ATOM 680 O O . ILE A 1 86 ? 1.013 -0.797 -11.994 1.00 97.00 86 ILE A O 1
ATOM 684 N N . ILE A 1 87 ? -1.036 -1.706 -11.842 1.00 98.25 87 ILE A N 1
ATOM 685 C CA . ILE A 1 87 ? -0.861 -2.676 -12.934 1.00 98.25 87 ILE A CA 1
ATOM 686 C C . ILE A 1 87 ? -0.608 -1.933 -14.250 1.00 98.25 87 ILE A C 1
ATOM 688 O O . ILE A 1 87 ? 0.352 -2.253 -14.952 1.00 98.25 87 ILE A O 1
ATOM 692 N N . GLY A 1 88 ? -1.416 -0.913 -14.559 1.00 98.31 88 GLY A N 1
ATOM 693 C CA . GLY A 1 88 ? -1.234 -0.067 -15.740 1.00 98.31 88 GLY A CA 1
ATOM 694 C C . GLY A 1 88 ? 0.155 0.575 -15.804 1.00 98.31 88 GLY A C 1
ATOM 695 O O . GLY A 1 88 ? 0.823 0.500 -16.840 1.00 98.31 88 GLY A O 1
ATOM 696 N N . ASP A 1 89 ? 0.626 1.127 -14.685 1.00 97.81 89 ASP A N 1
ATOM 697 C CA . ASP A 1 89 ? 1.964 1.716 -14.588 1.00 97.81 89 ASP A CA 1
ATOM 698 C C . ASP A 1 89 ? 3.068 0.661 -14.772 1.00 97.81 89 ASP A C 1
ATOM 700 O O . ASP A 1 89 ? 4.006 0.868 -15.544 1.00 97.81 89 ASP A O 1
ATOM 704 N N . LEU A 1 90 ? 2.954 -0.509 -14.132 1.00 98.25 90 LEU A N 1
ATOM 705 C CA . LEU A 1 90 ? 3.916 -1.607 -14.287 1.00 98.25 90 LEU A CA 1
ATOM 706 C C . LEU A 1 90 ? 4.004 -2.077 -15.744 1.00 98.25 90 LEU A C 1
ATOM 708 O O . LEU A 1 90 ? 5.110 -2.183 -16.284 1.00 98.25 90 LEU A O 1
ATOM 712 N N . LEU A 1 91 ? 2.870 -2.298 -16.411 1.00 98.38 91 LEU A N 1
ATOM 713 C CA . LEU A 1 91 ? 2.831 -2.670 -17.828 1.00 98.38 91 LEU A CA 1
ATOM 714 C C . LEU A 1 91 ? 3.513 -1.609 -18.704 1.00 98.38 91 LEU A C 1
ATOM 716 O O . LEU A 1 91 ? 4.304 -1.953 -19.586 1.00 98.38 91 LEU A O 1
ATOM 720 N N . ALA A 1 92 ? 3.298 -0.320 -18.420 1.00 98.00 92 ALA A N 1
ATOM 721 C CA . ALA A 1 92 ? 3.941 0.778 -19.143 1.00 98.00 92 ALA A CA 1
ATOM 722 C C . ALA A 1 92 ? 5.476 0.796 -18.990 1.00 98.00 92 ALA A C 1
ATOM 724 O O . ALA A 1 92 ? 6.179 1.285 -19.876 1.00 98.00 92 ALA A O 1
ATOM 725 N N . THR A 1 93 ? 6.017 0.219 -17.912 1.00 96.50 93 THR A N 1
ATOM 726 C CA . THR A 1 93 ? 7.472 0.050 -17.727 1.00 96.50 93 THR A CA 1
ATOM 727 C C . THR A 1 93 ? 8.058 -1.171 -18.447 1.00 96.50 93 THR A C 1
ATOM 729 O O . THR A 1 93 ? 9.276 -1.362 -18.426 1.00 96.50 93 THR A O 1
ATOM 732 N N . GLY A 1 94 ? 7.223 -2.006 -19.074 1.00 96.75 94 GLY A N 1
ATOM 733 C CA . GLY A 1 94 ? 7.639 -3.227 -19.769 1.00 96.75 94 GLY A CA 1
ATOM 734 C C . GLY A 1 94 ? 7.538 -4.513 -18.943 1.00 96.75 94 GLY A C 1
ATOM 735 O O . GLY A 1 94 ? 8.088 -5.533 -19.361 1.00 96.75 94 GLY A O 1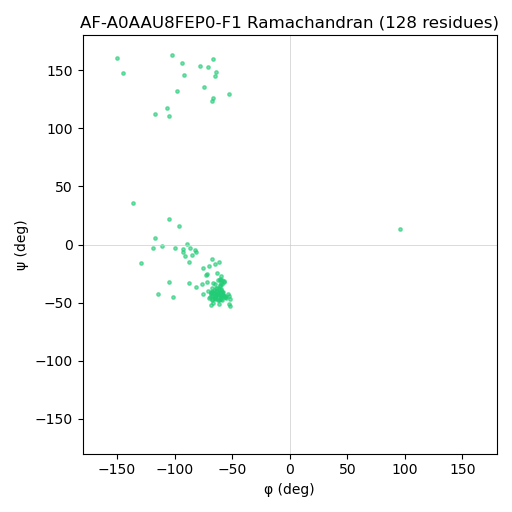
ATOM 736 N N . PHE A 1 95 ? 6.852 -4.502 -17.793 1.00 97.25 95 PHE A N 1
ATOM 737 C CA . PHE A 1 95 ? 6.447 -5.754 -17.146 1.00 97.25 95 PHE A CA 1
ATOM 738 C C . PHE A 1 95 ? 5.455 -6.516 -18.034 1.00 97.25 95 PHE A C 1
ATOM 740 O O . PHE A 1 95 ? 4.667 -5.922 -18.766 1.00 97.25 95 PHE A O 1
ATOM 747 N N . SER A 1 96 ? 5.489 -7.846 -17.953 1.00 97.62 96 SER A N 1
ATOM 748 C CA . SER A 1 96 ? 4.442 -8.699 -18.528 1.00 97.62 96 SER A CA 1
ATOM 749 C C . SER A 1 96 ? 3.387 -9.016 -17.475 1.00 97.62 96 SER A C 1
ATOM 751 O O . SER A 1 96 ? 3.714 -9.043 -16.290 1.00 97.62 96 SER A O 1
ATOM 753 N N . GLU A 1 97 ? 2.164 -9.335 -17.895 1.00 97.00 97 GLU A N 1
ATOM 754 C CA . GLU A 1 97 ? 1.095 -9.799 -16.994 1.00 97.00 97 GLU A CA 1
ATOM 755 C C . GLU A 1 97 ? 1.572 -10.964 -16.114 1.00 97.00 97 GLU A C 1
ATOM 757 O O . GLU A 1 97 ? 1.493 -10.891 -14.895 1.00 97.00 97 GLU A O 1
ATOM 762 N N . ALA A 1 98 ? 2.237 -11.962 -16.706 1.00 97.88 98 ALA A N 1
ATOM 763 C CA . ALA A 1 98 ? 2.799 -13.092 -15.962 1.00 97.88 98 ALA A CA 1
ATOM 764 C C . ALA A 1 98 ? 3.854 -12.684 -14.913 1.00 97.88 98 ALA A C 1
ATOM 766 O O . ALA A 1 98 ? 4.028 -13.371 -13.908 1.00 97.88 98 ALA A O 1
ATOM 767 N N . ALA A 1 99 ? 4.585 -11.587 -15.142 1.00 97.69 99 ALA A N 1
ATOM 768 C CA . ALA A 1 99 ? 5.527 -11.056 -14.159 1.00 97.69 99 ALA A CA 1
ATOM 769 C C . ALA A 1 99 ? 4.809 -10.319 -13.020 1.00 97.69 99 ALA A C 1
ATOM 771 O O . ALA A 1 99 ? 5.281 -10.380 -11.888 1.00 97.69 99 ALA A O 1
ATOM 772 N N . ILE A 1 100 ? 3.690 -9.651 -13.313 1.00 97.81 100 ILE A N 1
ATOM 773 C CA . ILE A 1 100 ? 2.838 -8.979 -12.323 1.00 97.81 100 ILE A CA 1
ATOM 774 C C . ILE A 1 100 ? 2.131 -10.019 -11.445 1.00 97.81 100 ILE A C 1
ATOM 776 O O . ILE A 1 100 ? 2.200 -9.918 -10.224 1.00 97.81 100 ILE A O 1
ATOM 780 N N . ASP A 1 101 ? 1.569 -11.071 -12.044 1.00 96.88 101 ASP A N 1
ATOM 781 C CA . ASP A 1 101 ? 0.919 -12.182 -11.330 1.00 96.88 101 ASP A CA 1
ATOM 782 C C . ASP A 1 101 ? 1.873 -12.919 -10.375 1.00 96.88 101 ASP A C 1
ATOM 784 O O . ASP A 1 101 ? 1.453 -13.518 -9.385 1.00 96.88 101 ASP A O 1
ATOM 788 N N . ALA A 1 102 ? 3.175 -12.889 -10.672 1.00 97.56 102 ALA A N 1
ATOM 789 C CA . ALA A 1 102 ? 4.216 -13.494 -9.849 1.00 97.56 102 ALA A CA 1
ATOM 790 C C . ALA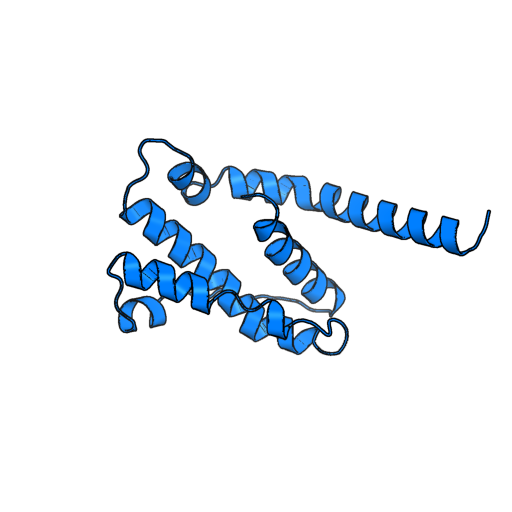 A 1 102 ? 4.744 -12.567 -8.737 1.00 97.56 102 ALA A C 1
ATOM 792 O O . ALA A 1 102 ? 5.612 -12.987 -7.962 1.00 97.56 102 ALA A O 1
ATOM 793 N N . LEU A 1 103 ? 4.278 -11.314 -8.655 1.00 97.81 103 LEU A N 1
ATOM 794 C CA . LEU A 1 103 ? 4.717 -10.380 -7.621 1.00 97.81 103 LEU A CA 1
ATOM 795 C C . LEU A 1 103 ? 4.289 -10.851 -6.223 1.00 97.81 103 LEU A C 1
ATOM 797 O O . LEU A 1 103 ? 3.214 -11.426 -6.046 1.00 97.81 103 LEU A O 1
ATOM 801 N N . PRO A 1 104 ? 5.115 -10.597 -5.193 1.00 97.25 104 PRO A N 1
ATOM 802 C CA . PRO A 1 104 ? 4.763 -10.952 -3.830 1.00 97.25 104 PRO A CA 1
ATOM 803 C C . PRO A 1 104 ? 3.586 -10.099 -3.342 1.00 97.25 104 PRO A C 1
ATOM 805 O O . PRO A 1 104 ? 3.675 -8.874 -3.287 1.00 97.25 104 PRO A O 1
ATOM 808 N N . VAL A 1 105 ? 2.514 -10.765 -2.921 1.00 97.75 105 VAL A N 1
ATOM 809 C CA . VAL A 1 105 ? 1.352 -10.137 -2.282 1.00 97.75 105 VAL A CA 1
ATOM 810 C C . VAL A 1 105 ? 1.478 -10.267 -0.768 1.00 97.75 105 VAL A C 1
ATOM 812 O O . VAL A 1 105 ? 1.793 -11.340 -0.245 1.00 97.75 105 VAL A O 1
ATOM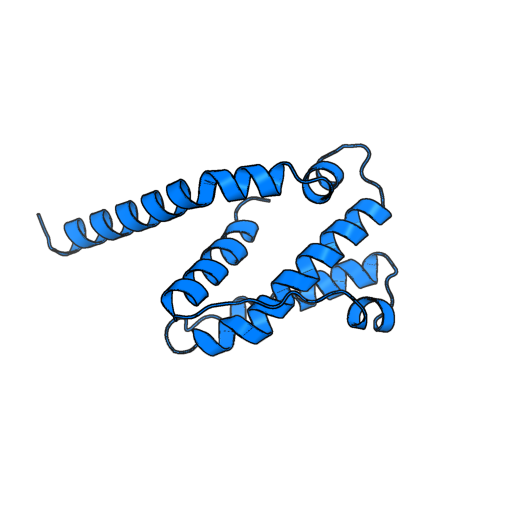 815 N N . TYR A 1 106 ? 1.261 -9.166 -0.049 1.00 97.19 106 TYR A N 1
ATOM 816 C CA . TYR A 1 106 ? 1.322 -9.170 1.408 1.00 97.19 106 TYR A CA 1
ATOM 817 C C . TYR A 1 106 ? 0.121 -9.914 2.008 1.00 97.19 106 TYR A C 1
ATOM 819 O O . TYR A 1 106 ? -0.966 -9.968 1.434 1.00 97.19 106 TYR A O 1
ATOM 827 N N . ARG A 1 107 ? 0.293 -10.484 3.201 1.00 97.06 107 ARG A N 1
ATOM 828 C CA . ARG A 1 107 ? -0.804 -11.091 3.956 1.00 97.06 107 ARG A CA 1
ATOM 829 C C . ARG A 1 107 ? -0.989 -10.326 5.251 1.00 97.06 107 ARG A C 1
ATOM 831 O O . ARG A 1 107 ? -0.113 -10.364 6.110 1.00 97.06 107 ARG A O 1
ATOM 838 N N . PHE A 1 108 ? -2.115 -9.637 5.373 1.00 96.25 108 PHE A N 1
ATOM 839 C CA . PHE A 1 108 ? -2.442 -8.909 6.585 1.00 96.25 108 PHE A CA 1
ATOM 840 C C . PHE A 1 108 ? -2.871 -9.879 7.686 1.00 96.25 108 PHE A C 1
ATOM 842 O O . PHE A 1 108 ? -3.669 -10.791 7.466 1.00 96.25 108 PHE A O 1
ATOM 849 N N . GLU A 1 109 ? -2.354 -9.650 8.889 1.00 95.94 109 GLU A N 1
ATOM 850 C CA . GLU A 1 109 ? -2.837 -10.275 10.115 1.00 95.94 109 GLU A CA 1
ATOM 851 C C . GLU A 1 109 ? -3.594 -9.212 10.912 1.00 95.94 109 GLU A C 1
ATOM 853 O O . GLU A 1 109 ? -3.024 -8.190 11.292 1.00 95.94 109 GLU A O 1
ATOM 858 N N . TYR A 1 110 ? -4.890 -9.435 11.121 1.00 96.31 110 TYR A N 1
ATOM 859 C CA . TYR A 1 110 ? -5.753 -8.581 11.931 1.00 96.31 110 TYR A CA 1
ATOM 860 C C . TYR A 1 110 ? -6.777 -9.444 12.673 1.00 96.31 110 TYR A C 1
ATOM 862 O O . TYR A 1 110 ? -7.222 -10.483 12.183 1.00 96.31 110 TYR A O 1
ATOM 870 N N . PHE A 1 111 ? -7.153 -9.008 13.868 1.00 96.69 111 PHE A N 1
ATOM 871 C CA . PHE A 1 111 ? -8.009 -9.738 14.804 1.00 96.69 111 PHE A CA 1
ATOM 872 C C . PHE A 1 111 ? -9.302 -8.988 15.123 1.00 96.69 111 PHE A C 1
ATOM 874 O O . PHE A 1 111 ? -10.157 -9.496 15.849 1.00 96.69 111 PHE A O 1
ATOM 881 N N . SER A 1 112 ? -9.469 -7.777 14.586 1.00 97.44 112 SER A N 1
ATOM 882 C CA . SER A 1 112 ? -10.679 -6.984 14.767 1.00 97.44 112 SER A CA 1
ATOM 883 C C . SER A 1 112 ? -10.960 -6.064 13.584 1.00 97.44 112 SER A C 1
ATOM 885 O O . SER A 1 112 ? -10.071 -5.688 12.821 1.00 97.44 112 SER A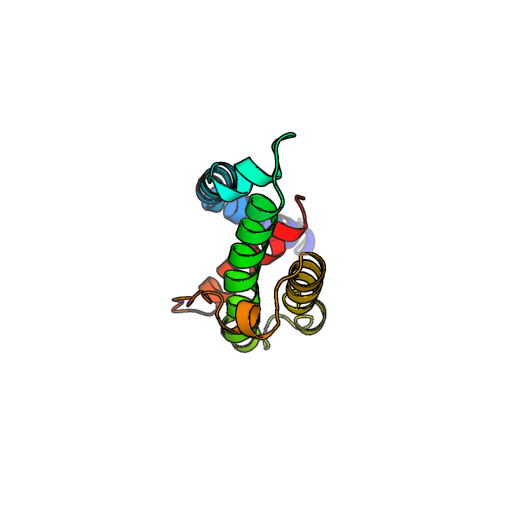 O 1
ATOM 887 N N . THR A 1 113 ? -12.212 -5.625 13.482 1.00 96.88 113 THR A N 1
ATOM 888 C CA . THR A 1 113 ? -12.625 -4.590 12.531 1.00 96.88 113 THR A CA 1
ATOM 889 C C . THR A 1 113 ? -11.885 -3.267 12.749 1.00 96.88 113 THR A C 1
ATOM 891 O O . THR A 1 113 ? -11.596 -2.564 11.787 1.00 96.88 113 THR A O 1
ATOM 894 N N . ALA A 1 114 ? -11.538 -2.931 13.996 1.00 95.88 114 ALA A N 1
ATOM 895 C CA . ALA A 1 114 ? -10.777 -1.722 14.301 1.00 95.88 114 ALA A CA 1
ATOM 896 C C . ALA A 1 114 ? -9.352 -1.781 13.724 1.00 95.88 114 ALA A C 1
ATOM 898 O O . ALA A 1 114 ? -8.868 -0.790 13.186 1.00 95.88 114 ALA A O 1
ATOM 899 N N . GLU A 1 115 ? -8.704 -2.947 13.776 1.00 96.81 115 GLU A N 1
ATOM 900 C CA . GLU A 1 115 ? -7.394 -3.159 13.149 1.00 96.81 115 GLU A CA 1
ATOM 901 C C . GLU A 1 115 ? -7.483 -3.108 11.619 1.00 96.81 115 GLU A C 1
ATOM 903 O O . GLU A 1 115 ? -6.656 -2.454 10.987 1.00 96.81 115 GLU A O 1
ATOM 908 N N . ALA A 1 116 ? -8.526 -3.700 11.026 1.00 97.44 116 ALA A N 1
ATOM 909 C CA . ALA A 1 116 ? -8.787 -3.606 9.587 1.00 97.44 116 ALA A CA 1
ATOM 910 C C . ALA A 1 116 ? -8.981 -2.145 9.127 1.00 97.44 116 ALA A C 1
ATOM 912 O O . ALA A 1 116 ? -8.391 -1.714 8.137 1.00 97.44 116 ALA A O 1
ATOM 913 N N . LEU A 1 117 ? -9.734 -1.343 9.890 1.00 95.94 117 LEU A N 1
ATOM 914 C CA . LEU A 1 117 ? -9.875 0.098 9.649 1.00 95.94 117 LEU A CA 1
ATOM 915 C C . LEU A 1 117 ? -8.551 0.854 9.833 1.00 95.94 117 LEU A C 1
ATOM 917 O O . LEU A 1 117 ? -8.291 1.808 9.104 1.00 95.94 117 LEU A O 1
ATOM 921 N N . GLY A 1 118 ? -7.698 0.427 10.767 1.00 95.06 118 GLY A N 1
ATOM 922 C CA . GLY A 1 118 ? -6.350 0.971 10.940 1.00 95.06 118 GLY A CA 1
ATOM 923 C C . GLY A 1 118 ? -5.446 0.720 9.728 1.00 95.06 118 GLY A C 1
ATOM 924 O O . GLY A 1 118 ? -4.746 1.632 9.290 1.00 95.06 118 GLY A O 1
ATOM 925 N N . ILE A 1 119 ? -5.503 -0.480 9.141 1.00 95.25 119 ILE A N 1
ATOM 926 C CA . ILE A 1 119 ? -4.794 -0.803 7.891 1.00 95.25 119 ILE A CA 1
ATOM 927 C C . ILE A 1 119 ? -5.295 0.097 6.757 1.00 95.25 119 ILE A C 1
ATOM 929 O O . ILE A 1 119 ? -4.491 0.730 6.069 1.00 95.25 119 ILE A O 1
ATOM 933 N N . MET A 1 120 ? -6.619 0.210 6.614 1.00 94.12 120 MET A N 1
ATOM 934 C CA . MET A 1 120 ? -7.242 1.070 5.608 1.00 94.12 120 MET A CA 1
ATOM 935 C C . MET A 1 120 ? -6.827 2.539 5.772 1.00 94.12 120 MET A C 1
ATOM 937 O O . MET A 1 120 ? -6.476 3.200 4.800 1.00 94.12 120 MET A O 1
ATOM 941 N N . TYR A 1 121 ? -6.795 3.042 7.009 1.00 92.81 121 TYR A N 1
ATOM 942 C CA . TYR A 1 121 ? -6.355 4.402 7.319 1.00 92.81 121 TYR A CA 1
ATOM 943 C C . TYR A 1 121 ? -4.936 4.693 6.805 1.00 92.81 121 TYR A C 1
ATOM 945 O O . TYR A 1 121 ? -4.708 5.740 6.197 1.00 92.81 121 TYR A O 1
ATOM 953 N N . VAL A 1 122 ? -3.992 3.769 7.015 1.00 91.81 122 VAL A N 1
ATOM 954 C CA . VAL A 1 122 ? -2.598 3.946 6.579 1.00 91.81 122 VAL A CA 1
ATOM 955 C C . VAL A 1 122 ? -2.486 3.941 5.054 1.00 91.81 122 VAL A C 1
ATOM 957 O O . VAL A 1 122 ? -1.826 4.819 4.496 1.00 91.81 122 VAL A O 1
ATOM 960 N N . LEU A 1 123 ? -3.131 2.986 4.377 1.00 90.44 123 LEU A N 1
ATOM 961 C CA . LEU A 1 123 ? -3.043 2.864 2.917 1.00 90.44 123 LEU A CA 1
ATOM 962 C C . LEU A 1 123 ? -3.797 3.965 2.166 1.00 90.44 123 LEU A C 1
ATOM 964 O O . LEU A 1 123 ? -3.348 4.413 1.116 1.00 90.44 123 LEU A O 1
ATOM 968 N N . GLU A 1 124 ? -4.905 4.470 2.702 1.00 87.25 124 GLU A N 1
ATOM 969 C CA . GLU A 1 124 ? -5.548 5.648 2.115 1.00 87.25 124 GLU A CA 1
ATOM 970 C C . GLU A 1 124 ? -4.714 6.910 2.352 1.00 87.25 124 GLU A C 1
ATOM 972 O O . GLU A 1 124 ? -4.543 7.724 1.441 1.00 87.25 124 GLU A O 1
ATOM 977 N N . GLY A 1 125 ? -4.123 7.050 3.543 1.00 81.94 125 GLY A N 1
ATOM 978 C CA . GLY A 1 125 ? -3.251 8.172 3.882 1.00 81.94 125 GLY A CA 1
ATOM 979 C C . GLY A 1 125 ? -2.051 8.323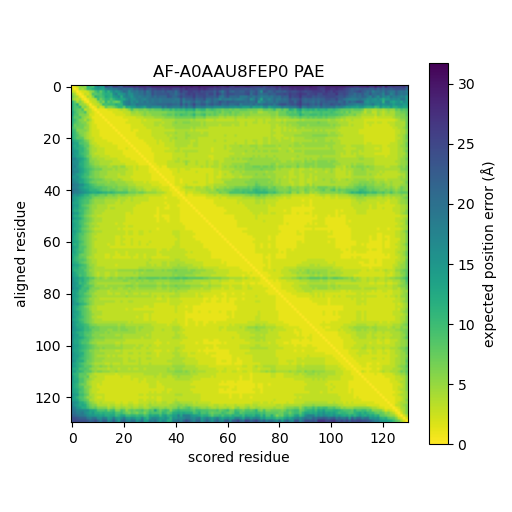 2.942 1.00 81.94 125 GLY A C 1
ATOM 980 O O . GLY A 1 125 ? -1.660 9.452 2.645 1.00 81.94 125 GLY A O 1
ATOM 981 N N . SER A 1 126 ? -1.513 7.222 2.399 1.00 72.75 126 SER A N 1
ATOM 982 C CA . SER A 1 126 ? -0.391 7.275 1.449 1.00 72.75 126 SER A CA 1
ATOM 983 C C . SER A 1 126 ? -0.745 7.906 0.099 1.00 72.75 126 SER A C 1
ATOM 985 O O . SER A 1 126 ? 0.155 8.221 -0.671 1.00 72.75 126 SER A O 1
ATOM 987 N N . THR A 1 127 ? -2.030 8.118 -0.199 1.00 69.25 127 THR A N 1
ATOM 988 C CA . THR A 1 127 ? -2.472 8.764 -1.449 1.00 69.25 127 THR A CA 1
ATOM 989 C C . THR A 1 127 ? -2.632 10.279 -1.355 1.00 69.25 127 THR A C 1
ATOM 991 O O . THR A 1 127 ? -2.783 10.942 -2.376 1.00 69.25 127 THR A O 1
ATOM 994 N N . LEU A 1 128 ? -2.563 10.845 -0.145 1.00 61.72 128 LEU A N 1
ATOM 995 C CA . LEU A 1 128 ? -2.756 12.279 0.109 1.00 61.72 128 LEU A CA 1
ATOM 996 C C . LEU A 1 128 ? -1.439 13.060 0.260 1.00 61.72 128 LEU A C 1
ATOM 998 O O . LEU A 1 128 ? -1.474 14.275 0.450 1.00 61.72 128 LEU A O 1
ATOM 1002 N N . GLY A 1 129 ? -0.294 12.374 0.208 1.00 54.06 129 GLY A N 1
ATOM 1003 C CA . GLY A 1 129 ? 1.033 12.937 0.480 1.00 54.06 129 GLY A CA 1
ATOM 1004 C C . GLY A 1 129 ? 2.117 12.510 -0.510 1.00 54.06 129 GLY A C 1
ATOM 1005 O O . GLY A 1 129 ? 3.248 12.287 -0.083 1.00 54.06 129 GLY A O 1
ATOM 1006 N N . GLY A 1 130 ? 1.762 12.355 -1.790 1.00 45.78 130 GLY A N 1
ATOM 1007 C CA . GLY A 1 130 ? 2.725 12.289 -2.897 1.00 45.78 130 GLY A CA 1
ATOM 1008 C C . GLY A 1 130 ? 3.232 13.670 -3.290 1.00 45.78 130 GLY A C 1
ATOM 1009 O O . GLY A 1 130 ? 2.400 14.606 -3.313 1.00 45.78 130 GLY A O 1
#

Radius of gyration: 17.3 Å; Cα contacts (8 Å, |Δi|>4): 77; chains: 1; bounding box: 43×37×44 Å

Mean predicted aligned error: 4.99 Å

Sequence (130 aa):
MSEATAFDTEQDLFFKRLRQETAESHQKLENNRLSKAILTPSVSLPDYQGYLAALFGVTIACEDQIFPAISTIVNDLSDRYKSELIIGDLLATGFSEAAIDALPVYRFEYFSTAEALGIMYVLEGSTLGG

Secondary structure (DSSP, 8-state):
--HHHHHHHHHHHHHHHHHHHHHHHHHHHHTSHHHHHHTSTT--HHHHHHHHHHHHHHHHHHHHHTHHHHTTT-TTGGGG--HHHHHHHHHHTT--HHHHHTSPPP----SSHHHHHHHHHHHHHTTS--

Foldseek 3Di:
DDPVVVVVVVVVVVVVVLCVVCVVVVVVVCPDPLNVLVVDPPRDLVSVLVNLLVLLQALVQLLVPLCVLCCVPDVCSVVVRCNVVSVVVNVVSPDDPVNSVPRHHDHDDDDDNVVSVSSVVVSVVVVVPD

pLDDT: mean 91.22, std 10.47, range [45.78, 98.38]

Solvent-accessible surface area (backbone atoms only — not comparable to full-atom values): 7655 Å² total; per-residue (Å²): 135,54,70,69,64,49,52,55,51,52,52,51,50,48,55,52,48,53,54,60,76,44,42,66,58,50,55,52,53,56,66,31,71,51,52,44,39,65,74,38,98,80,53,45,72,69,44,49,52,53,36,50,51,55,50,36,15,50,44,44,33,38,61,71,62,36,46,74,70,40,50,94,78,46,85,64,58,86,81,65,75,52,42,70,58,47,50,53,53,44,46,74,74,68,52,49,71,75,58,59,75,65,50,70,63,52,81,88,86,72,91,46,66,69,49,41,49,51,54,49,52,55,63,56,52,63,72,78,71,120

InterPro domains:
  IPR016053 Haem oxygenase-like [PF01126] (14-66)
  IPR016084 Haem oxygenase-like, multi-helical [G3DSA:1.20.910.10] (4-130)
  IPR016084 Haem oxygenase-like, multi-helical [SSF48613] (14-130)